Protein AF-A0A8T3RKJ2-F1 (afdb_monomer_lite)

Sequence (60 aa):
MRFLQRVWQILRALSGDDAYERYLAHWHARHAAEEATPMTRAEFFKAEVERKWSGVRRCC

pLDDT: mean 78.69, std 8.54, range [60.31, 89.38]

Radius of gyration: 16.04 Å; chains: 1; bounding box: 31×45×40 Å

Structure (mmCIF, N/CA/C/O backbone):
data_AF-A0A8T3RKJ2-F1
#
_entry.id   AF-A0A8T3RKJ2-F1
#
loop_
_atom_site.group_PDB
_atom_site.id
_atom_site.type_symbol
_atom_site.label_atom_id
_atom_site.label_alt_id
_atom_site.label_comp_id
_atom_site.label_asym_id
_atom_site.label_entity_id
_atom_site.label_seq_id
_atom_site.pdbx_PDB_ins_code
_atom_site.Cartn_x
_atom_site.Cartn_y
_atom_site.Cartn_z
_atom_site.occupancy
_atom_site.B_iso_or_equiv
_atom_site.auth_seq_id
_atom_site.auth_comp_id
_atom_site.auth_asym_id
_atom_site.auth_atom_id
_atom_site.pdbx_PDB_model_num
ATOM 1 N N . MET A 1 1 ? -6.467 -21.718 23.612 1.00 60.69 1 MET A N 1
ATOM 2 C CA . MET A 1 1 ? -5.279 -20.939 23.180 1.00 60.69 1 MET A CA 1
ATOM 3 C C . MET A 1 1 ? -5.180 -20.729 21.656 1.00 60.69 1 MET A C 1
ATOM 5 O O . MET A 1 1 ? -4.805 -19.642 21.251 1.00 60.69 1 MET A O 1
ATOM 9 N N . ARG A 1 2 ? -5.552 -21.687 20.784 1.00 67.75 2 ARG A N 1
ATOM 10 C CA . ARG A 1 2 ? -5.457 -21.529 19.306 1.00 67.75 2 ARG A CA 1
ATOM 11 C C . ARG A 1 2 ? -6.498 -20.599 18.653 1.00 67.75 2 ARG A C 1
ATOM 13 O O . ARG A 1 2 ? -6.236 -20.038 17.597 1.00 67.75 2 ARG A O 1
ATOM 20 N N . PHE A 1 3 ? -7.674 -20.437 19.260 1.00 76.00 3 PHE A N 1
ATOM 21 C CA . PHE A 1 3 ? -8.753 -19.605 18.706 1.00 76.00 3 PHE A CA 1
ATOM 22 C C . PHE A 1 3 ? -8.411 -18.107 18.744 1.00 76.00 3 PHE A C 1
ATOM 24 O O . PHE A 1 3 ? -8.575 -17.417 17.746 1.00 76.00 3 PHE A O 1
ATOM 31 N N . LEU A 1 4 ? -7.823 -17.642 19.852 1.00 79.62 4 LEU A N 1
ATOM 32 C CA . LEU A 1 4 ? -7.328 -16.269 20.012 1.00 79.62 4 LEU A CA 1
ATOM 33 C C . LEU A 1 4 ? -6.283 -15.904 18.951 1.00 79.62 4 LEU A C 1
ATOM 35 O O . LEU A 1 4 ? -6.360 -14.834 18.363 1.00 79.62 4 LEU A O 1
ATOM 39 N N . GLN A 1 5 ? -5.357 -16.817 18.644 1.00 77.31 5 GLN A N 1
ATOM 40 C CA . GLN A 1 5 ? -4.366 -16.608 17.583 1.00 77.31 5 GLN A CA 1
ATOM 41 C C . GLN A 1 5 ? -5.027 -16.456 16.209 1.00 77.31 5 GLN A C 1
ATOM 43 O O . GLN A 1 5 ? -4.625 -15.611 15.420 1.00 77.31 5 GLN A O 1
ATOM 48 N N . ARG A 1 6 ? -6.064 -17.250 15.929 1.00 78.44 6 ARG A N 1
ATOM 49 C CA . ARG A 1 6 ? -6.780 -17.219 14.650 1.00 78.44 6 ARG A CA 1
ATOM 50 C C . ARG A 1 6 ? -7.581 -15.922 14.488 1.00 78.44 6 ARG A C 1
ATOM 52 O O . ARG A 1 6 ? -7.514 -15.297 13.438 1.00 78.44 6 ARG A O 1
ATOM 59 N N . VAL A 1 7 ? -8.255 -15.479 15.550 1.00 81.81 7 VAL A N 1
ATOM 60 C CA . VAL A 1 7 ? -8.960 -14.187 15.589 1.00 81.81 7 VAL A CA 1
ATOM 61 C C . VAL A 1 7 ? -7.981 -13.016 15.465 1.00 81.81 7 VAL A C 1
ATOM 63 O O . VAL A 1 7 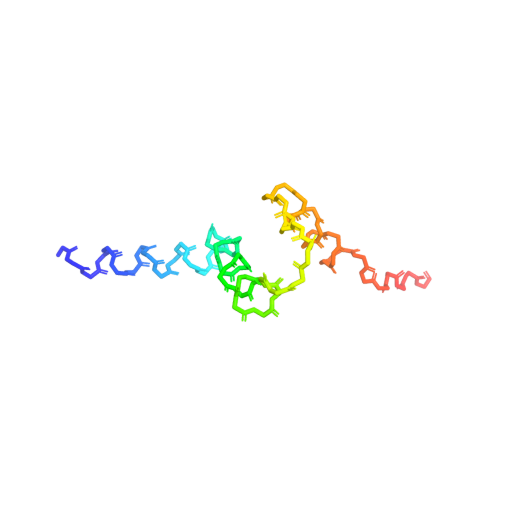? -8.264 -12.073 14.738 1.00 81.81 7 VAL A O 1
ATOM 66 N N . TRP A 1 8 ? -6.805 -13.092 16.094 1.00 78.69 8 TRP A N 1
ATOM 67 C CA . TRP A 1 8 ? -5.762 -12.068 15.974 1.00 78.69 8 TRP A CA 1
ATOM 68 C C . TRP A 1 8 ? -5.213 -11.941 14.546 1.00 78.69 8 TRP A C 1
ATOM 70 O O . TRP A 1 8 ? -5.055 -10.834 14.041 1.00 78.69 8 TRP A O 1
ATOM 80 N N . GLN A 1 9 ? -4.982 -13.066 13.863 1.00 72.31 9 GLN A N 1
ATOM 81 C CA . GLN A 1 9 ? -4.572 -13.080 12.453 1.00 72.31 9 GLN A CA 1
ATOM 82 C C . GLN A 1 9 ? -5.656 -12.489 11.538 1.00 72.31 9 GLN A C 1
ATOM 84 O O . GLN A 1 9 ? -5.352 -11.709 10.642 1.00 72.31 9 GLN A O 1
ATOM 89 N N . ILE A 1 10 ? -6.928 -12.798 11.805 1.00 73.00 10 ILE A N 1
ATOM 90 C CA . ILE A 1 10 ? -8.070 -12.246 11.063 1.00 73.00 10 ILE A CA 1
ATOM 91 C C . ILE A 1 10 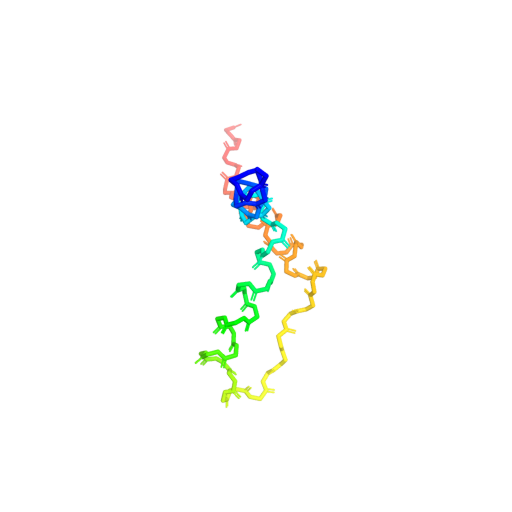? -8.199 -10.736 11.298 1.00 73.00 10 ILE A C 1
ATOM 93 O O . ILE A 1 10 ? -8.365 -9.987 10.342 1.00 73.00 10 ILE A O 1
ATOM 97 N N . LEU A 1 11 ? -8.074 -10.272 12.545 1.00 73.88 11 LEU A N 1
ATOM 98 C CA . LEU A 1 11 ? -8.088 -8.845 12.876 1.00 73.88 11 LEU A CA 1
ATOM 99 C C . LEU A 1 11 ? -6.937 -8.092 12.202 1.00 73.88 11 LEU A C 1
ATOM 101 O O . LEU A 1 11 ? -7.158 -6.997 11.702 1.00 73.88 11 LEU A O 1
ATOM 105 N N . ARG A 1 12 ? -5.744 -8.692 12.127 1.00 68.12 12 ARG A N 1
ATOM 106 C CA . ARG A 1 12 ? -4.585 -8.132 11.414 1.00 68.12 12 ARG A CA 1
ATOM 107 C C . ARG A 1 12 ? -4.805 -8.063 9.896 1.00 68.12 12 ARG A C 1
ATOM 109 O O . ARG A 1 12 ? -4.413 -7.090 9.260 1.00 68.12 12 ARG A O 1
ATOM 116 N N . ALA A 1 13 ? -5.471 -9.061 9.320 1.00 64.75 13 ALA A N 1
ATOM 117 C CA . ALA A 1 13 ? -5.848 -9.038 7.908 1.00 64.75 13 ALA A CA 1
ATOM 118 C C . ALA A 1 13 ? -6.948 -7.994 7.611 1.00 64.75 13 ALA A C 1
ATOM 120 O O . ALA A 1 13 ? -6.939 -7.315 6.584 1.00 64.75 13 ALA A O 1
ATOM 121 N N . LEU A 1 14 ? -7.902 -7.823 8.531 1.00 60.31 14 LEU A N 1
ATOM 122 C CA . LEU A 1 14 ? -8.982 -6.836 8.418 1.00 60.31 14 LEU A CA 1
ATOM 123 C C . LEU A 1 14 ? -8.532 -5.404 8.725 1.00 60.31 14 LEU A C 1
ATOM 125 O O . LEU A 1 14 ? -9.099 -4.472 8.160 1.00 60.31 14 LEU A O 1
ATOM 129 N N . SER A 1 15 ? -7.506 -5.207 9.560 1.00 64.69 15 SER A N 1
ATOM 130 C CA . SER A 1 15 ? -6.946 -3.879 9.846 1.00 64.69 15 SER A CA 1
ATOM 131 C C . SER A 1 15 ? -6.152 -3.299 8.674 1.00 64.69 15 SER A C 1
ATOM 133 O O . SER A 1 15 ? -5.760 -2.135 8.724 1.00 64.69 15 SER A O 1
ATOM 135 N N . GLY A 1 16 ? -5.909 -4.094 7.625 1.00 61.69 16 GLY A N 1
ATOM 136 C CA . GLY A 1 16 ? -5.110 -3.693 6.472 1.00 61.69 16 GLY A CA 1
ATOM 137 C C . GLY A 1 16 ? -3.603 -3.745 6.725 1.00 61.69 16 GLY A C 1
ATOM 138 O O . GLY A 1 16 ? -2.840 -3.243 5.902 1.00 61.69 16 GLY A O 1
ATOM 139 N N . ASP A 1 17 ? -3.157 -4.378 7.817 1.00 67.69 17 ASP A N 1
ATOM 140 C CA . ASP A 1 17 ? -1.727 -4.589 8.074 1.00 67.69 17 ASP A CA 1
ATOM 141 C C . ASP A 1 17 ? -1.094 -5.507 7.011 1.00 67.69 17 ASP A C 1
ATOM 143 O O . ASP A 1 17 ? 0.081 -5.337 6.682 1.00 67.69 17 ASP A O 1
ATOM 147 N N . ASP A 1 18 ? -1.885 -6.421 6.435 1.00 73.44 18 ASP A N 1
ATOM 148 C CA . ASP A 1 18 ? -1.501 -7.324 5.338 1.00 73.44 18 ASP A CA 1
ATOM 149 C C . ASP A 1 18 ? -1.868 -6.783 3.938 1.00 73.44 18 ASP A C 1
ATOM 151 O O . ASP A 1 18 ? -1.636 -7.452 2.931 1.00 73.44 18 ASP A O 1
ATOM 155 N N . ALA A 1 19 ? -2.463 -5.587 3.831 1.00 79.94 19 ALA A N 1
ATOM 156 C CA . ALA A 1 19 ? -2.962 -5.071 2.551 1.00 79.94 19 ALA A CA 1
ATOM 157 C C . ALA A 1 19 ? -1.839 -4.942 1.508 1.00 79.94 19 ALA A C 1
ATOM 159 O O . ALA A 1 19 ? -2.034 -5.254 0.333 1.00 79.94 19 ALA A O 1
ATOM 160 N N . TYR A 1 20 ? -0.643 -4.558 1.961 1.00 83.56 20 TYR A N 1
ATOM 161 C CA . TYR A 1 20 ? 0.553 -4.505 1.126 1.00 83.56 20 TYR A CA 1
ATOM 162 C C . TYR A 1 20 ? 1.032 -5.899 0.686 1.00 83.56 20 TYR A C 1
ATOM 164 O O . TYR A 1 20 ? 1.434 -6.078 -0.459 1.00 83.56 20 TYR A O 1
ATOM 172 N N . GLU A 1 21 ? 0.954 -6.904 1.560 1.00 84.75 21 GLU A N 1
ATOM 173 C CA . GLU A 1 21 ? 1.342 -8.285 1.234 1.00 84.75 21 GLU A CA 1
ATOM 174 C C . GLU A 1 21 ? 0.387 -8.887 0.193 1.00 84.75 21 GLU A C 1
ATOM 176 O O . GLU A 1 21 ? 0.830 -9.507 -0.775 1.00 84.75 21 GLU A O 1
ATOM 181 N N . ARG A 1 22 ? -0.921 -8.625 0.323 1.00 84.81 22 ARG A N 1
ATOM 182 C CA . ARG A 1 22 ? -1.925 -8.987 -0.690 1.00 84.81 22 ARG A CA 1
ATOM 183 C C . ARG A 1 22 ? -1.699 -8.272 -2.018 1.00 84.81 22 ARG A C 1
ATOM 185 O O . ARG A 1 22 ? -1.827 -8.900 -3.069 1.00 84.81 22 ARG A O 1
ATOM 192 N N . TYR A 1 23 ? -1.346 -6.986 -1.979 1.00 87.56 23 TYR A N 1
ATOM 193 C CA . TYR A 1 23 ? -0.961 -6.233 -3.171 1.00 87.56 23 TYR A CA 1
ATOM 194 C C . TYR A 1 23 ? 0.248 -6.869 -3.864 1.00 87.56 23 TYR A C 1
ATOM 196 O O . TYR A 1 23 ? 0.180 -7.116 -5.064 1.00 87.56 23 TYR A O 1
ATOM 204 N N . LEU A 1 24 ? 1.309 -7.209 -3.124 1.00 88.31 24 LEU A N 1
ATOM 205 C CA . LEU A 1 24 ? 2.490 -7.867 -3.686 1.00 88.31 24 LEU A CA 1
ATOM 206 C C . LEU A 1 24 ? 2.156 -9.232 -4.290 1.00 88.31 24 LEU A C 1
ATOM 208 O O . LEU A 1 24 ? 2.575 -9.512 -5.407 1.00 88.31 24 LEU A O 1
ATOM 212 N N . ALA A 1 25 ? 1.367 -10.062 -3.605 1.00 88.81 25 ALA A N 1
ATOM 213 C CA . ALA A 1 25 ? 0.948 -11.357 -4.137 1.00 88.81 25 ALA A CA 1
ATOM 214 C C . ALA A 1 25 ? 0.149 -11.206 -5.444 1.00 88.81 25 ALA A C 1
ATOM 216 O O . ALA A 1 25 ? 0.384 -11.933 -6.408 1.00 88.81 25 ALA A O 1
ATOM 217 N N . HIS A 1 26 ? -0.763 -10.231 -5.500 1.00 88.69 26 HIS A N 1
ATOM 218 C CA . HIS A 1 26 ? -1.515 -9.913 -6.712 1.00 88.69 26 HIS A CA 1
ATOM 219 C C . HIS A 1 26 ? -0.611 -9.388 -7.833 1.00 88.69 26 HIS A C 1
ATOM 221 O O . HIS A 1 26 ? -0.732 -9.823 -8.978 1.00 88.69 26 HIS A O 1
ATOM 227 N N . TRP A 1 27 ? 0.307 -8.481 -7.499 1.00 89.38 27 TRP A N 1
ATOM 228 C CA . TRP A 1 27 ? 1.252 -7.898 -8.440 1.00 89.38 27 TRP A CA 1
ATOM 229 C C . TRP A 1 27 ? 2.162 -8.977 -9.027 1.00 89.38 27 TRP A C 1
ATOM 231 O O . TRP A 1 27 ? 2.269 -9.090 -10.239 1.00 89.38 27 TRP A O 1
ATOM 241 N N . HIS A 1 28 ? 2.712 -9.864 -8.198 1.00 86.62 28 HIS A N 1
ATOM 242 C CA . HIS A 1 28 ? 3.508 -10.998 -8.664 1.00 86.62 28 HIS A CA 1
ATOM 243 C C . HIS A 1 28 ? 2.679 -11.974 -9.517 1.00 86.62 28 HIS A C 1
ATOM 245 O O . HIS A 1 28 ? 3.181 -12.529 -10.485 1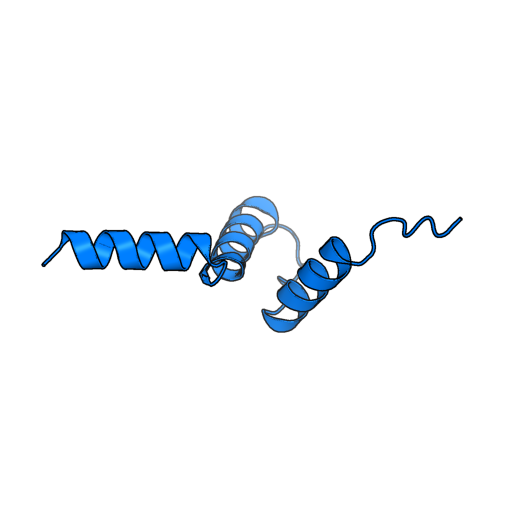.00 86.62 28 HIS A O 1
ATOM 251 N N . ALA A 1 29 ? 1.401 -12.188 -9.202 1.00 87.94 29 ALA A N 1
ATOM 252 C CA . ALA A 1 29 ? 0.563 -13.095 -9.983 1.00 87.94 29 ALA A CA 1
ATOM 253 C C . ALA A 1 29 ? 0.166 -12.534 -11.361 1.00 87.94 29 ALA A C 1
ATOM 255 O O . ALA A 1 29 ? -0.052 -13.314 -12.287 1.00 87.94 29 ALA A O 1
ATOM 256 N N . ARG A 1 30 ? 0.023 -11.207 -11.502 1.00 86.00 30 ARG A N 1
ATOM 257 C CA . ARG A 1 30 ? -0.507 -10.577 -12.728 1.00 86.00 30 ARG A CA 1
ATOM 258 C C . ARG A 1 30 ? 0.505 -9.766 -13.526 1.00 86.00 30 ARG A C 1
ATOM 260 O O . ARG A 1 30 ? 0.406 -9.745 -14.745 1.00 86.00 30 ARG A O 1
ATOM 267 N N . HIS A 1 31 ? 1.443 -9.127 -12.844 1.00 83.94 31 HIS A N 1
ATOM 268 C CA . HIS A 1 31 ? 2.391 -8.163 -13.398 1.00 83.94 31 HIS A CA 1
ATOM 269 C C . HIS A 1 31 ? 3.846 -8.638 -13.295 1.00 83.94 31 HIS A C 1
ATOM 271 O O . HIS A 1 31 ? 4.733 -7.922 -13.728 1.00 83.94 31 HIS A O 1
ATOM 277 N N . ALA A 1 32 ? 4.128 -9.854 -12.801 1.00 78.44 32 ALA A N 1
ATOM 278 C CA . ALA A 1 32 ? 5.505 -10.374 -12.783 1.00 78.44 32 ALA A CA 1
ATOM 279 C C . ALA A 1 32 ? 6.132 -10.536 -14.177 1.00 78.44 32 ALA A C 1
ATOM 281 O O . ALA A 1 32 ? 7.351 -10.627 -14.281 1.00 78.44 32 ALA A O 1
ATOM 282 N N . ALA A 1 33 ? 5.317 -10.610 -15.233 1.00 78.44 33 ALA A N 1
ATOM 283 C CA . ALA A 1 33 ? 5.790 -10.632 -16.616 1.00 78.44 33 ALA A CA 1
ATOM 284 C C . ALA A 1 33 ? 6.026 -9.224 -17.194 1.00 78.44 33 ALA A C 1
ATOM 286 O O . ALA A 1 33 ? 6.606 -9.097 -18.268 1.00 78.44 33 ALA A O 1
ATOM 287 N N . GLU A 1 34 ? 5.565 -8.177 -16.510 1.00 78.75 34 GLU A N 1
ATOM 288 C CA . GLU A 1 34 ? 5.862 -6.796 -16.867 1.00 78.75 34 GLU A CA 1
ATOM 289 C C . GLU A 1 34 ? 7.203 -6.435 -16.215 1.00 78.75 34 GLU A C 1
ATOM 291 O O . GLU A 1 34 ? 7.383 -6.636 -15.017 1.00 78.75 34 GLU A O 1
ATOM 296 N N . GLU A 1 35 ? 8.157 -5.887 -16.974 1.00 75.31 35 GLU A N 1
ATOM 297 C CA . GLU A 1 35 ? 9.464 -5.412 -16.469 1.00 75.31 35 GLU A CA 1
ATOM 298 C C . GLU A 1 35 ? 9.346 -4.164 -15.559 1.00 75.31 35 GLU A C 1
ATOM 300 O O . GLU A 1 35 ? 10.241 -3.324 -15.480 1.00 75.31 35 GLU A O 1
ATOM 305 N N . ALA A 1 36 ? 8.213 -4.004 -14.882 1.00 79.56 36 ALA A N 1
ATOM 306 C CA . ALA A 1 36 ? 7.978 -2.976 -13.890 1.00 79.56 36 ALA A CA 1
ATOM 307 C C . ALA A 1 36 ? 8.374 -3.491 -12.501 1.00 79.56 36 ALA A C 1
ATOM 309 O O . ALA A 1 36 ? 8.418 -4.690 -12.250 1.00 79.56 36 ALA A O 1
ATOM 310 N N . THR A 1 37 ? 8.640 -2.589 -11.564 1.00 84.62 37 THR A N 1
ATOM 311 C CA . THR A 1 37 ? 8.814 -2.931 -10.148 1.00 84.62 37 THR A CA 1
ATOM 312 C C . THR A 1 37 ? 7.528 -2.651 -9.372 1.00 84.62 37 THR A C 1
ATOM 314 O O . THR A 1 37 ? 6.832 -1.671 -9.659 1.00 84.62 37 THR A O 1
ATOM 317 N N . PRO A 1 38 ? 7.177 -3.481 -8.372 1.00 86.69 38 PRO A N 1
ATOM 318 C CA . PRO A 1 38 ? 6.039 -3.188 -7.518 1.00 86.69 38 PRO A CA 1
ATOM 319 C C . PRO A 1 38 ? 6.302 -1.908 -6.716 1.00 86.69 38 PRO A C 1
ATOM 321 O O . PRO A 1 38 ? 7.415 -1.683 -6.240 1.00 86.69 38 PRO A O 1
ATOM 324 N N . MET A 1 39 ? 5.255 -1.100 -6.520 1.00 86.88 39 MET A N 1
ATOM 325 C CA . MET A 1 39 ? 5.273 0.033 -5.588 1.00 86.88 39 MET A CA 1
ATOM 326 C C . MET A 1 39 ? 5.822 -0.375 -4.220 1.00 86.88 39 MET A C 1
ATOM 328 O O . MET A 1 39 ? 5.476 -1.436 -3.693 1.00 86.88 39 MET A O 1
ATOM 332 N N . THR A 1 40 ? 6.619 0.503 -3.615 1.00 87.12 40 THR A N 1
ATOM 333 C CA . THR A 1 40 ? 7.071 0.327 -2.235 1.00 87.12 40 THR A CA 1
ATOM 334 C C . THR A 1 40 ? 5.900 0.434 -1.256 1.00 87.12 40 THR A C 1
ATOM 336 O O . THR A 1 40 ? 4.847 1.006 -1.553 1.00 87.12 40 THR A O 1
ATOM 339 N N . ARG A 1 41 ? 6.092 -0.063 -0.027 1.00 83.00 41 ARG A N 1
ATOM 340 C CA . ARG A 1 41 ? 5.074 0.005 1.035 1.00 83.00 41 ARG A CA 1
ATOM 341 C C . ARG A 1 41 ? 4.562 1.431 1.259 1.00 83.00 41 ARG A C 1
ATOM 343 O O . ARG A 1 41 ? 3.361 1.632 1.401 1.00 83.00 41 ARG A O 1
ATOM 350 N N . ALA A 1 42 ? 5.461 2.415 1.277 1.00 83.62 42 ALA A N 1
ATOM 351 C CA . ALA A 1 42 ? 5.102 3.816 1.485 1.00 83.62 42 ALA A CA 1
ATOM 352 C C . ALA A 1 42 ? 4.275 4.384 0.320 1.00 83.62 42 ALA A C 1
ATOM 354 O O . ALA A 1 42 ? 3.283 5.073 0.555 1.00 83.62 42 ALA A O 1
ATOM 355 N N . GLU A 1 43 ? 4.645 4.062 -0.921 1.00 87.38 43 GLU A N 1
ATOM 356 C CA . GLU A 1 43 ? 3.910 4.483 -2.120 1.00 87.38 43 GLU A CA 1
ATOM 357 C C . GLU A 1 43 ? 2.517 3.864 -2.174 1.00 87.38 43 GLU A C 1
ATOM 359 O O . GLU A 1 43 ? 1.548 4.574 -2.434 1.00 87.38 43 GLU A O 1
ATOM 364 N N . PHE A 1 44 ? 2.396 2.577 -1.836 1.00 88.06 44 PHE A N 1
ATOM 365 C CA . PHE A 1 44 ? 1.107 1.899 -1.738 1.00 88.06 44 PHE A CA 1
ATOM 366 C C . PHE A 1 44 ? 0.182 2.584 -0.721 1.00 88.06 44 PHE A C 1
ATOM 368 O O . PHE A 1 44 ? -0.960 2.908 -1.043 1.00 88.06 44 PHE A O 1
ATOM 375 N N . PHE A 1 45 ? 0.678 2.880 0.488 1.00 85.88 45 PHE A N 1
ATOM 376 C CA . PHE A 1 45 ? -0.120 3.588 1.495 1.00 85.88 45 PHE A CA 1
ATOM 377 C C . PHE A 1 45 ? -0.503 4.997 1.053 1.00 85.88 45 PHE A C 1
ATOM 379 O O . PHE A 1 45 ? -1.644 5.409 1.259 1.00 85.88 45 PHE A O 1
ATOM 386 N N . LYS A 1 46 ? 0.423 5.735 0.434 1.00 87.44 46 LYS A N 1
ATOM 387 C CA . LYS A 1 46 ? 0.136 7.068 -0.099 1.00 87.44 46 LYS A CA 1
ATOM 388 C C . LYS A 1 46 ? -0.962 7.005 -1.161 1.00 87.44 46 LYS A C 1
ATOM 390 O O . LYS A 1 46 ? -1.895 7.793 -1.081 1.00 87.44 46 LYS A O 1
ATOM 395 N N . ALA A 1 47 ? -0.884 6.056 -2.092 1.00 86.94 47 ALA A N 1
ATOM 396 C CA . ALA A 1 47 ? -1.882 5.864 -3.139 1.00 86.94 47 ALA A CA 1
ATOM 397 C C . ALA A 1 47 ? -3.253 5.457 -2.573 1.00 86.94 47 ALA A C 1
ATOM 399 O O . ALA A 1 47 ? -4.275 5.936 -3.054 1.00 86.94 47 ALA A O 1
ATOM 400 N N . GLU A 1 48 ? -3.300 4.614 -1.538 1.00 86.81 48 GLU A N 1
ATOM 401 C CA . GLU A 1 48 ? -4.550 4.239 -0.860 1.00 86.81 48 GLU A CA 1
ATOM 402 C C . GLU A 1 48 ? -5.181 5.416 -0.105 1.00 86.81 48 GLU A C 1
ATOM 404 O O . GLU A 1 48 ? -6.388 5.646 -0.197 1.00 86.81 48 GLU A O 1
ATOM 409 N N . VAL A 1 49 ? -4.371 6.211 0.602 1.00 86.44 49 VAL A N 1
ATOM 410 C CA . VAL A 1 49 ? -4.827 7.458 1.234 1.00 86.44 49 VAL A CA 1
ATOM 411 C C . VAL A 1 49 ? -5.332 8.418 0.162 1.00 86.44 49 VAL A C 1
ATOM 413 O O . VAL A 1 49 ? -6.442 8.926 0.274 1.00 86.44 49 VAL A O 1
ATOM 416 N N . GLU A 1 50 ? -4.564 8.632 -0.901 1.00 86.81 50 GLU A N 1
ATOM 417 C CA . GLU A 1 50 ? -4.966 9.494 -2.004 1.00 86.81 50 GLU A CA 1
ATOM 418 C C . GLU A 1 50 ? -6.286 9.021 -2.607 1.00 86.81 50 GLU A C 1
ATOM 420 O O . GLU A 1 50 ? -7.232 9.788 -2.577 1.00 86.81 50 GLU A O 1
ATOM 425 N N . ARG A 1 51 ? -6.440 7.748 -2.991 1.00 82.75 51 ARG A N 1
ATOM 426 C CA . ARG A 1 51 ? -7.718 7.189 -3.476 1.00 82.75 51 ARG A CA 1
ATOM 427 C C . ARG A 1 51 ? -8.884 7.422 -2.521 1.00 82.75 51 ARG A C 1
ATOM 429 O O . ARG A 1 51 ? -9.985 7.745 -2.962 1.00 82.75 51 ARG A O 1
ATOM 436 N N . LYS A 1 52 ? -8.659 7.252 -1.215 1.00 82.31 52 LYS A N 1
ATOM 437 C CA . LYS A 1 52 ? -9.692 7.448 -0.191 1.00 82.31 52 LYS A CA 1
ATOM 438 C C . LYS A 1 52 ? -10.140 8.909 -0.091 1.00 82.31 52 LYS A C 1
ATOM 440 O O . LYS A 1 52 ? -11.303 9.163 0.214 1.00 82.31 52 LYS A O 1
ATOM 445 N N . TRP A 1 53 ? -9.238 9.857 -0.338 1.00 80.19 53 TRP A N 1
ATOM 446 C CA . TRP A 1 53 ? -9.461 11.288 -0.108 1.00 80.19 53 TRP A CA 1
ATOM 447 C C . TRP A 1 53 ? -9.519 12.145 -1.387 1.00 80.19 53 TRP A C 1
ATOM 449 O O . TRP A 1 53 ? -9.916 13.307 -1.314 1.00 80.19 53 TRP A O 1
ATOM 459 N N . SER A 1 54 ? -9.181 11.591 -2.553 1.00 72.25 54 SER A N 1
ATOM 460 C CA . SER A 1 54 ? -9.165 12.254 -3.866 1.00 72.25 54 SER A CA 1
ATOM 461 C C . SER A 1 54 ? -10.492 12.137 -4.617 1.00 72.25 54 SER A C 1
ATOM 463 O O . SER A 1 54 ? -10.590 12.569 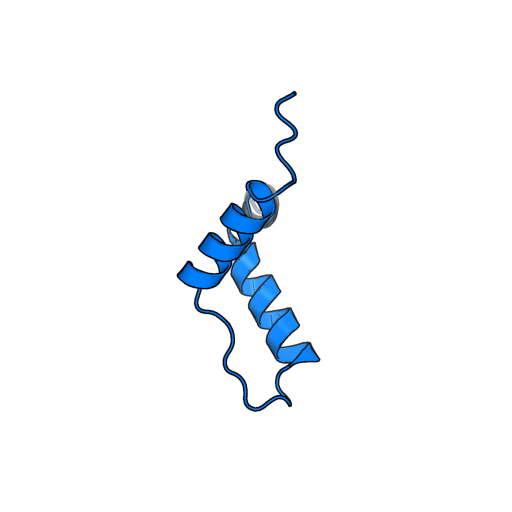-5.765 1.00 72.25 54 SER A O 1
ATOM 465 N N . GLY A 1 55 ? -11.522 11.554 -3.995 1.00 72.56 55 GLY A N 1
ATOM 466 C CA . GLY A 1 55 ? -12.880 11.573 -4.532 1.00 72.56 55 GLY A CA 1
ATOM 467 C C . GLY A 1 55 ? -13.372 13.006 -4.755 1.00 72.56 55 GLY A C 1
ATOM 468 O O . GLY A 1 55 ? -12.931 13.937 -4.078 1.00 72.56 55 GLY A O 1
ATOM 469 N N . VAL A 1 56 ? -14.288 13.193 -5.712 1.00 68.44 56 VAL A N 1
ATOM 470 C CA . VAL A 1 56 ? -14.8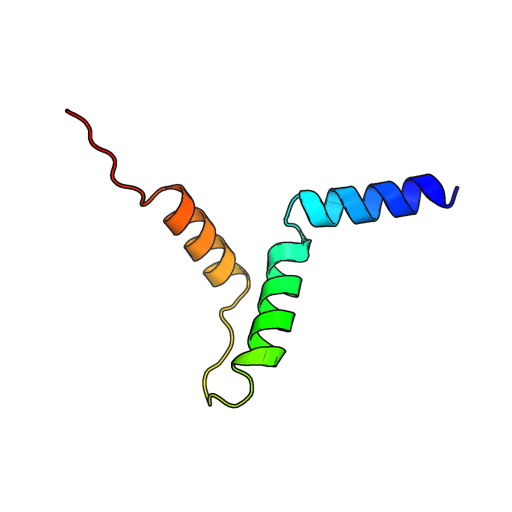45 14.511 -6.051 1.00 68.44 56 VAL A CA 1
ATOM 471 C C . VAL A 1 56 ? -15.491 15.124 -4.808 1.00 68.44 56 VAL A C 1
ATOM 473 O O . VAL A 1 56 ? -16.631 14.818 -4.457 1.00 68.44 56 VAL A O 1
ATOM 476 N N . ARG A 1 57 ? -14.769 16.032 -4.150 1.00 63.62 57 ARG A N 1
ATOM 477 C CA . ARG A 1 57 ? -15.308 16.898 -3.106 1.00 63.62 57 ARG A CA 1
ATOM 478 C C . ARG A 1 57 ? -16.122 17.976 -3.808 1.00 63.62 57 ARG A C 1
ATOM 480 O O . ARG A 1 57 ? -15.624 19.070 -4.054 1.00 63.62 57 ARG A O 1
ATOM 487 N N . ARG A 1 58 ? -17.360 17.646 -4.187 1.00 64.56 58 ARG A N 1
ATOM 488 C CA . ARG A 1 58 ? -18.358 18.661 -4.540 1.00 64.56 58 ARG A CA 1
ATOM 489 C C . ARG A 1 58 ? -18.684 19.422 -3.260 1.00 64.56 58 ARG A C 1
ATOM 491 O O . ARG A 1 58 ? -19.605 19.056 -2.541 1.00 64.56 58 ARG A O 1
ATOM 498 N N . CYS A 1 59 ? -17.871 20.422 -2.942 1.00 70.31 59 CYS A N 1
ATOM 499 C CA . CYS A 1 59 ? -18.378 21.541 -2.177 1.00 70.31 59 CYS A CA 1
ATOM 500 C C . CYS A 1 59 ? -19.223 22.337 -3.169 1.00 70.31 59 CYS A C 1
ATOM 502 O O . CYS A 1 59 ? -18.698 22.798 -4.185 1.00 70.31 59 CYS A O 1
ATOM 504 N N . CYS A 1 60 ? -20.530 22.359 -2.927 1.00 65.81 60 CYS A N 1
ATOM 505 C CA . CYS A 1 60 ? -21.397 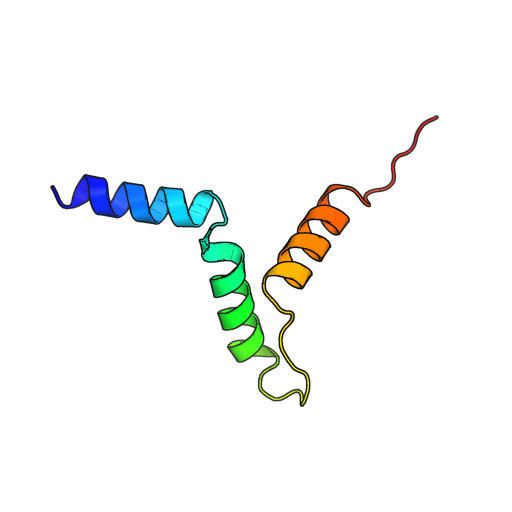23.389 -3.477 1.00 65.81 60 CYS A CA 1
ATOM 506 C C . CYS A 1 60 ? -20.861 24.771 -3.084 1.00 65.81 60 CYS A C 1
ATOM 508 O O . CYS A 1 60 ? -20.248 24.863 -1.991 1.00 65.81 60 CYS A O 1
#

Secondary structure (DSSP, 8-state):
-HHHHHHHHHHHHHTTTTHHHHHHHHHHHHHTTSSPPPPPHHHHHHHHHHHHH-S-----

Foldseek 3Di:
DVVVVVVVVVVCVVVCVCVVVVQVVVCCVPVVVPPDDDDDPVRVVVVVVCVVVVPPPPPD